Protein AF-A0A5K0XUQ1-F1 (afdb_monomer)

Mean predicted aligned error: 12.16 Å

Foldseek 3Di:
DVVVVVVVVVCQQQDQDPVVSHGVVCVVPVDRDPPPVVRVVVVVVVVVVVVDDPVVVVVVVVVVVVCVVVVVVVVVVVVVVVVVD

InterPro domains:
  IPR036397 Ribonuclease H superfamily [G3DSA:3.30.420.10] (1-79)

pLDDT: mean 83.88, std 9.38, range [60.62, 95.81]

Solvent-accessible surface area (backbone atoms only — not comparable to full-atom values): 4979 Å² total; per-residue (Å²): 109,74,78,57,49,56,56,52,53,48,50,58,36,69,42,67,35,83,91,73,74,41,24,59,44,26,75,74,69,78,40,75,86,65,70,54,67,69,56,47,55,48,49,52,53,49,51,54,52,73,76,40,56,68,72,60,47,53,54,55,51,50,57,54,55,72,50,41,60,61,52,50,50,53,51,50,52,51,49,53,56,59,74,76,105

Nearest PDB structures (foldseek):
  6rny-assembly1_L  TM=8.527E-01  e=1.121E+00  Human spumaretrovirus
  3s3n-assembly1_B-2  TM=8.190E-01  e=1.121E+00  Human spumaretrovirus
  3s3o-assembly1_B-2  TM=8.181E-01  e=1.121E+00  Human spumaretrovirus
  3oyi-assembly1_B  TM=8.168E-01  e=1.524E+00  Human spumaretrovirus

Radius of gyration: 20.32 Å; Cα contacts (8 Å, |Δi|>4): 29; chains: 1; bounding box: 45×29×50 Å

Sequence (85 aa):
WHEKMHNALWAYRTTIRTPTNATPAELVYGTEIVLPLHVQKSAMKFAVLIELPISKYKKKRLAQLDLLDEKRLQAAEHAEVYHKR

Organism: NCBI:txid210225

Secondary structure (DSSP, 8-state):
-HHHHHHHHHHHHHSPBTTTTB-HHHHHHSSS----HHHHHHHHHHHHHHHS-HHHHHHHHHHHHHTHHHHHHHHHHHHHHHHT-

Structure (mmCIF, N/CA/C/O backbone):
data_AF-A0A5K0XUQ1-F1
#
_entry.id   AF-A0A5K0XUQ1-F1
#
loop_
_atom_site.group_PDB
_atom_site.id
_atom_site.type_symbol
_atom_site.label_atom_id
_atom_site.label_alt_id
_atom_site.label_comp_id
_atom_site.label_asym_id
_atom_site.label_entity_id
_atom_site.label_seq_id
_atom_site.pdbx_PDB_ins_code
_atom_site.Cartn_x
_atom_site.Cartn_y
_atom_site.Cartn_z
_atom_site.occupancy
_atom_site.B_iso_or_equiv
_atom_site.auth_seq_id
_atom_site.auth_comp_id
_atom_site.auth_asym_id
_atom_site.auth_atom_id
_atom_site.pdbx_PDB_model_num
ATOM 1 N N . TRP A 1 1 ? 14.030 -17.284 -8.676 1.00 78.12 1 TRP A N 1
ATOM 2 C CA . TRP A 1 1 ? 12.738 -17.427 -9.383 1.00 78.12 1 TRP A CA 1
ATOM 3 C C . TRP A 1 1 ? 11.780 -16.288 -9.031 1.00 78.12 1 TRP A C 1
ATOM 5 O O . TRP A 1 1 ? 11.233 -15.700 -9.953 1.00 78.12 1 TRP A O 1
ATOM 15 N N . HIS A 1 2 ? 11.636 -15.922 -7.747 1.00 75.06 2 HIS A N 1
ATOM 16 C CA . HIS A 1 2 ? 10.716 -14.868 -7.291 1.00 75.06 2 HIS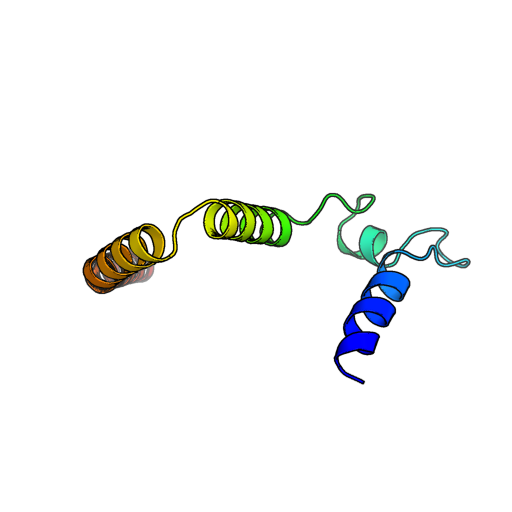 A CA 1
ATOM 17 C C . HIS A 1 2 ? 10.959 -13.501 -7.966 1.00 75.06 2 HIS A C 1
ATOM 19 O O . HIS A 1 2 ? 10.014 -12.857 -8.406 1.00 75.06 2 HIS A O 1
ATOM 25 N N . GLU A 1 3 ? 12.222 -13.111 -8.163 1.00 79.62 3 GLU A N 1
ATOM 26 C CA . GLU A 1 3 ? 12.577 -11.850 -8.841 1.00 79.62 3 GLU A CA 1
ATOM 27 C C . GLU A 1 3 ? 12.155 -11.832 -10.317 1.00 79.62 3 GLU A C 1
ATOM 29 O O . GLU A 1 3 ? 11.676 -10.825 -10.830 1.00 79.62 3 GLU A O 1
ATOM 34 N N . LYS A 1 4 ? 12.265 -12.974 -11.009 1.00 85.19 4 LYS A N 1
ATOM 35 C CA . LYS A 1 4 ? 11.865 -13.105 -12.420 1.00 85.19 4 LYS A CA 1
ATOM 36 C C . LYS A 1 4 ? 10.351 -13.238 -12.586 1.00 85.19 4 LYS A C 1
ATOM 38 O O . LYS A 1 4 ? 9.826 -12.887 -13.639 1.00 85.19 4 LYS A O 1
ATOM 43 N N . MET A 1 5 ? 9.652 -13.723 -11.558 1.00 85.38 5 MET A N 1
ATOM 44 C CA . MET A 1 5 ? 8.197 -13.891 -11.565 1.00 85.38 5 MET A CA 1
ATOM 45 C C . MET A 1 5 ? 7.482 -12.550 -11.743 1.00 85.38 5 MET A C 1
ATOM 47 O O . MET A 1 5 ? 6.533 -12.468 -12.518 1.00 85.38 5 MET A O 1
ATOM 51 N N . HIS A 1 6 ? 7.958 -11.496 -11.073 1.00 81.00 6 HIS A N 1
ATOM 52 C CA . HIS A 1 6 ? 7.368 -10.165 -11.203 1.00 81.00 6 HIS A CA 1
ATOM 53 C C . HIS A 1 6 ? 7.470 -9.642 -12.643 1.00 81.00 6 HIS A C 1
ATOM 55 O O . HIS A 1 6 ? 6.468 -9.233 -13.227 1.00 81.00 6 HIS A O 1
ATOM 61 N N . ASN A 1 7 ? 8.656 -9.755 -13.246 1.00 82.62 7 ASN A N 1
ATOM 62 C CA . ASN A 1 7 ? 8.903 -9.314 -14.620 1.00 82.62 7 ASN A CA 1
ATOM 63 C C . ASN A 1 7 ? 8.102 -10.130 -15.644 1.00 82.62 7 ASN A C 1
ATOM 65 O O . ASN A 1 7 ? 7.529 -9.564 -16.572 1.00 82.62 7 ASN A O 1
ATOM 69 N N . ALA A 1 8 ? 8.009 -11.450 -15.456 1.00 91.31 8 ALA A N 1
ATOM 70 C CA . ALA A 1 8 ? 7.217 -12.321 -16.321 1.00 91.31 8 ALA A CA 1
ATOM 71 C C . ALA A 1 8 ? 5.716 -11.993 -16.249 1.00 91.31 8 ALA A C 1
ATOM 73 O O . ALA A 1 8 ? 5.042 -11.938 -17.276 1.00 91.31 8 ALA A O 1
ATOM 74 N N . LEU A 1 9 ? 5.194 -11.729 -15.047 1.00 86.69 9 LEU A N 1
ATOM 75 C CA . LEU A 1 9 ? 3.797 -11.347 -14.851 1.00 86.69 9 LEU A CA 1
ATOM 76 C C . LEU A 1 9 ? 3.495 -9.967 -15.446 1.00 86.69 9 LEU A C 1
ATOM 78 O O . LEU A 1 9 ? 2.433 -9.779 -16.038 1.00 86.69 9 LEU A O 1
ATOM 82 N N . TRP A 1 10 ? 4.423 -9.018 -15.306 1.00 84.50 10 TRP A N 1
ATOM 83 C CA . TRP A 1 10 ? 4.312 -7.701 -15.927 1.00 84.50 10 TRP A CA 1
ATOM 84 C C . TRP A 1 10 ? 4.231 -7.823 -17.449 1.00 84.50 10 TRP A C 1
ATOM 86 O O . TRP A 1 10 ? 3.240 -7.396 -18.035 1.00 84.50 10 TRP A O 1
ATOM 96 N N . ALA A 1 11 ? 5.197 -8.511 -18.066 1.00 89.56 11 ALA A N 1
ATOM 97 C CA . ALA A 1 11 ? 5.216 -8.757 -19.505 1.00 89.56 11 ALA A CA 1
ATOM 98 C C . ALA A 1 11 ? 3.942 -9.467 -19.983 1.00 89.56 11 ALA A C 1
ATOM 100 O O . ALA A 1 11 ? 3.348 -9.073 -20.983 1.00 89.56 11 ALA A O 1
ATOM 101 N N . TYR A 1 12 ? 3.467 -10.474 -19.246 1.00 89.81 12 TYR A N 1
ATOM 102 C CA . TYR A 1 12 ? 2.224 -11.166 -19.578 1.00 89.81 12 TYR A CA 1
ATOM 103 C C . TYR A 1 12 ? 1.023 -10.210 -19.637 1.00 89.81 12 TYR A C 1
ATOM 105 O O . TYR A 1 12 ? 0.201 -10.346 -20.544 1.00 89.81 12 TYR A O 1
ATOM 113 N N . ARG A 1 13 ? 0.921 -9.273 -18.681 1.00 87.00 13 ARG A N 1
ATOM 114 C CA . ARG A 1 13 ? -0.196 -8.323 -18.542 1.00 87.00 13 ARG A CA 1
ATOM 115 C C . ARG A 1 13 ? -0.157 -7.177 -19.548 1.00 87.00 13 ARG A C 1
ATOM 117 O O . ARG A 1 13 ? -1.227 -6.699 -19.903 1.00 87.00 13 ARG A O 1
ATOM 124 N N . THR A 1 14 ? 1.029 -6.752 -19.978 1.00 85.38 14 THR A N 1
ATOM 125 C CA . THR A 1 14 ? 1.224 -5.605 -20.882 1.00 85.38 14 THR A CA 1
ATOM 126 C C . THR A 1 14 ? 1.431 -5.999 -22.344 1.00 85.38 14 THR A C 1
ATOM 128 O O . THR A 1 14 ? 1.406 -5.135 -23.212 1.00 85.38 14 THR A O 1
ATOM 131 N N . THR A 1 15 ? 1.64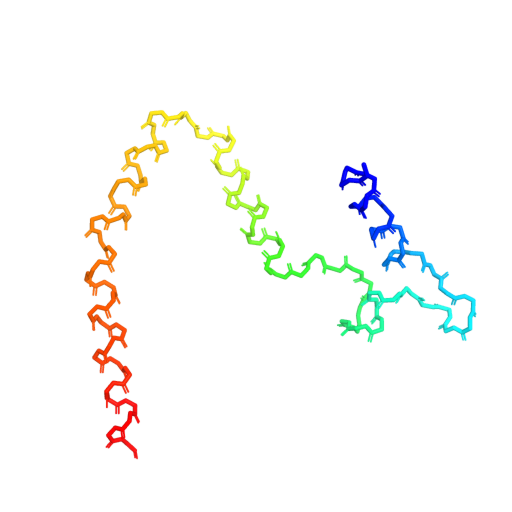3 -7.283 -22.649 1.00 92.19 15 THR A N 1
ATOM 132 C CA . THR A 1 15 ? 1.818 -7.741 -24.036 1.00 92.19 15 THR A CA 1
ATOM 133 C C . THR A 1 15 ? 0.466 -7.943 -24.714 1.00 92.19 15 THR A C 1
ATOM 135 O O . THR A 1 15 ? -0.379 -8.693 -24.215 1.00 92.19 15 THR A O 1
ATOM 138 N N . ILE A 1 16 ? 0.293 -7.318 -25.880 1.00 90.69 16 ILE A N 1
ATOM 139 C CA . ILE A 1 16 ? -0.893 -7.462 -26.732 1.00 90.69 16 ILE A CA 1
ATOM 140 C C . ILE A 1 16 ? -1.041 -8.921 -27.169 1.00 90.69 16 ILE A C 1
ATOM 142 O O . ILE A 1 16 ? -0.084 -9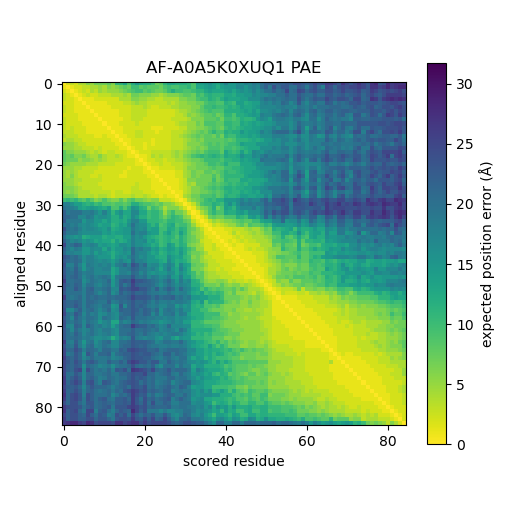.564 -27.607 1.00 90.69 16 ILE A O 1
ATOM 146 N N . ARG A 1 17 ? -2.257 -9.459 -27.059 1.00 93.50 17 ARG A N 1
ATOM 147 C CA . ARG A 1 17 ? -2.581 -10.806 -27.531 1.00 93.50 17 ARG A CA 1
ATOM 148 C C . ARG A 1 17 ? -3.141 -10.732 -28.939 1.00 93.50 17 ARG A C 1
ATOM 150 O O . ARG A 1 17 ? -4.165 -10.102 -29.157 1.00 93.50 17 ARG A O 1
ATOM 157 N N . THR A 1 18 ? -2.519 -11.452 -29.868 1.00 91.31 18 THR A N 1
ATOM 158 C CA . THR A 1 18 ? -2.958 -11.578 -31.266 1.00 91.31 18 THR A CA 1
ATOM 159 C C . THR A 1 18 ? -4.459 -11.861 -31.446 1.00 91.31 18 THR A C 1
ATOM 161 O O . THR A 1 18 ? -5.056 -11.204 -32.290 1.00 91.31 18 THR A O 1
ATOM 164 N N . PRO A 1 19 ? -5.111 -12.771 -30.687 1.00 91.38 19 PRO A N 1
ATOM 165 C CA . PRO A 1 19 ? -6.529 -13.067 -30.913 1.00 91.38 19 PRO A CA 1
ATOM 166 C C . PRO A 1 19 ? -7.486 -11.933 -30.523 1.00 91.38 19 PRO A C 1
ATOM 168 O O . PRO A 1 19 ? -8.537 -11.799 -31.136 1.00 91.38 19 PRO A O 1
ATOM 171 N N . THR A 1 20 ? -7.158 -11.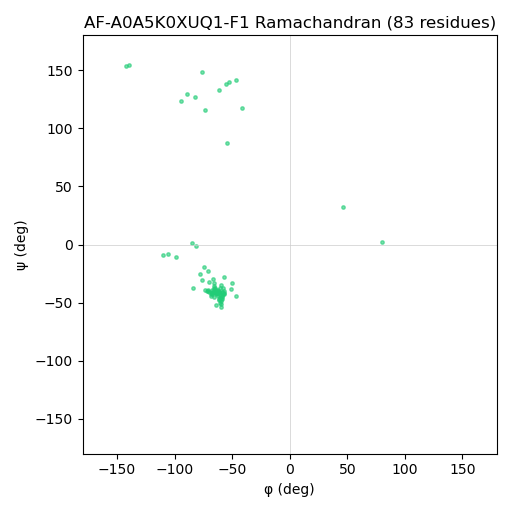135 -29.506 1.00 88.06 20 THR A N 1
ATOM 172 C CA . THR A 1 20 ? -8.036 -10.062 -29.001 1.00 88.06 20 THR A CA 1
ATOM 173 C C . THR A 1 20 ? -7.560 -8.671 -29.400 1.00 88.06 20 THR A C 1
ATOM 175 O O . THR A 1 20 ? -8.258 -7.699 -29.139 1.00 88.06 20 THR A O 1
ATOM 178 N N . ASN A 1 21 ? -6.363 -8.576 -29.985 1.00 90.94 21 ASN A N 1
ATOM 179 C CA . ASN A 1 21 ? -5.639 -7.337 -30.260 1.00 90.94 21 ASN A CA 1
ATOM 180 C C . ASN A 1 21 ? -5.612 -6.363 -29.063 1.00 90.94 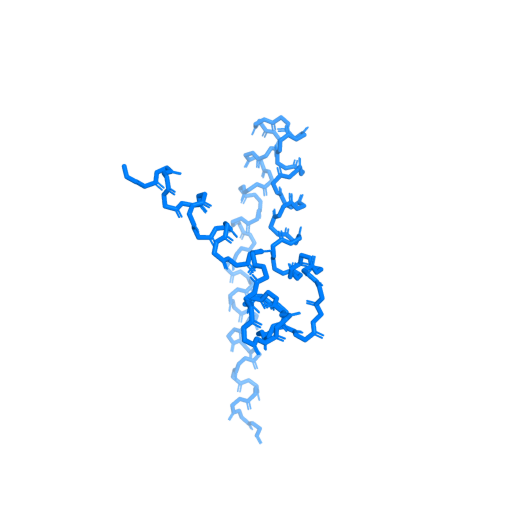21 ASN A C 1
ATOM 182 O O . ASN A 1 21 ? -5.612 -5.151 -29.236 1.00 90.94 21 ASN A O 1
ATOM 186 N N . ALA A 1 22 ? -5.608 -6.919 -27.850 1.00 88.38 22 ALA A N 1
ATOM 187 C CA . ALA A 1 22 ? -5.665 -6.190 -26.588 1.00 88.38 22 ALA A CA 1
ATOM 188 C C . ALA A 1 22 ? -4.724 -6.837 -25.570 1.00 88.38 22 ALA A C 1
ATOM 190 O O . ALA A 1 22 ? -4.423 -8.038 -25.653 1.00 88.38 22 ALA A O 1
ATOM 191 N N . THR A 1 23 ? -4.256 -6.060 -24.601 1.00 90.69 23 THR A N 1
ATOM 192 C CA . THR A 1 23 ? -3.481 -6.588 -23.477 1.00 90.69 23 THR A CA 1
ATOM 193 C C . THR A 1 23 ? -4.405 -7.287 -22.472 1.00 90.69 23 THR A C 1
ATOM 195 O O . THR A 1 23 ? -5.559 -6.889 -22.293 1.00 90.69 23 THR A O 1
ATOM 198 N N . PRO A 1 24 ? -3.948 -8.337 -21.759 1.00 88.50 24 PRO A N 1
ATOM 199 C CA . PRO A 1 24 ? -4.771 -8.962 -20.725 1.00 88.50 24 PRO A CA 1
ATOM 200 C C . PRO A 1 24 ? -5.236 -7.984 -19.642 1.00 88.50 24 PRO A C 1
ATOM 202 O O . PRO A 1 24 ? -6.287 -8.194 -19.047 1.00 88.50 24 PRO A O 1
ATOM 205 N N . ALA A 1 25 ? -4.476 -6.918 -19.377 1.00 82.06 25 ALA A N 1
ATOM 206 C CA . ALA A 1 25 ? -4.891 -5.885 -18.438 1.00 82.06 25 ALA A CA 1
ATOM 207 C C . ALA A 1 25 ? -6.038 -5.010 -18.978 1.00 82.06 25 ALA A C 1
ATOM 209 O O . ALA A 1 25 ? -6.967 -4.728 -18.224 1.00 82.06 25 ALA A O 1
ATOM 210 N N . GLU A 1 26 ? -6.024 -4.643 -20.263 1.00 84.50 26 GLU A N 1
ATOM 211 C CA . GLU A 1 26 ? -7.137 -3.924 -20.908 1.00 84.50 26 GLU A CA 1
ATOM 212 C C . GLU A 1 26 ? -8.444 -4.707 -20.837 1.00 84.50 26 GLU A C 1
ATOM 214 O O . GLU A 1 26 ? -9.488 -4.134 -20.546 1.00 84.50 26 GLU A O 1
ATOM 219 N N . LEU A 1 27 ? -8.394 -6.025 -21.035 1.00 85.69 27 LEU A N 1
ATOM 220 C CA . LEU A 1 27 ? -9.592 -6.867 -20.967 1.00 85.69 27 LEU A CA 1
ATOM 221 C C . LEU A 1 27 ? -10.196 -6.940 -19.557 1.00 85.69 27 LEU A C 1
ATOM 223 O O . LEU A 1 27 ? -11.402 -7.119 -19.417 1.00 85.69 27 LEU A O 1
ATOM 227 N N . VAL A 1 28 ? -9.374 -6.815 -18.512 1.00 83.25 28 VAL A N 1
ATOM 228 C CA . VAL A 1 28 ? -9.832 -6.883 -17.114 1.00 83.25 28 VAL A CA 1
ATOM 229 C C . VAL A 1 28 ? -10.360 -5.536 -16.623 1.00 83.25 28 VAL A C 1
ATOM 231 O O . VAL A 1 28 ? -11.321 -5.504 -15.858 1.00 83.25 28 VAL A O 1
ATOM 234 N N . TYR A 1 29 ? -9.730 -4.432 -17.030 1.00 78.12 29 TYR A N 1
ATOM 235 C CA . TYR A 1 29 ? -10.021 -3.100 -16.488 1.00 78.12 29 TYR A CA 1
ATOM 236 C C . TYR A 1 29 ? -10.733 -2.158 -17.471 1.00 78.12 29 TYR A C 1
ATOM 238 O O . TYR A 1 29 ? -11.194 -1.099 -17.056 1.00 78.12 29 TYR A O 1
ATOM 246 N N . GLY A 1 30 ? -10.863 -2.537 -18.744 1.00 72.75 30 GLY A N 1
ATOM 247 C CA . GLY A 1 30 ? -11.596 -1.790 -19.771 1.00 72.75 30 GLY A CA 1
ATOM 248 C C . GLY A 1 30 ? -10.846 -0.605 -20.391 1.00 72.75 30 GLY A C 1
ATOM 249 O O . GLY A 1 30 ? -11.416 0.090 -21.226 1.00 72.75 30 GLY A O 1
ATOM 250 N N . THR A 1 31 ? -9.590 -0.356 -20.008 1.00 69.12 31 THR A N 1
ATOM 251 C CA . THR A 1 31 ? -8.750 0.737 -20.533 1.00 69.12 31 THR A CA 1
ATOM 252 C C . THR A 1 31 ? -7.295 0.281 -20.670 1.00 69.12 31 THR A C 1
ATOM 254 O O . THR A 1 31 ? -6.862 -0.577 -19.893 1.00 69.12 31 THR A O 1
ATOM 257 N N . GLU A 1 32 ? -6.515 0.888 -21.582 1.00 63.25 32 GLU A N 1
ATOM 258 C CA . GLU A 1 32 ? -5.038 0.830 -21.523 1.00 63.25 32 GLU A CA 1
ATOM 259 C C . GLU A 1 32 ? -4.603 1.141 -20.088 1.00 63.25 32 GLU A C 1
ATOM 261 O O . GLU A 1 32 ? -5.260 1.948 -19.430 1.00 63.25 32 GLU A O 1
ATOM 266 N N . ILE A 1 33 ? -3.575 0.455 -19.571 1.00 60.62 33 ILE A N 1
ATOM 267 C CA . ILE A 1 33 ? -3.220 0.433 -18.140 1.00 60.62 33 ILE A CA 1
ATOM 268 C C . ILE A 1 33 ? -3.024 1.856 -17.587 1.00 60.62 33 ILE A C 1
ATOM 270 O O . ILE A 1 33 ? -1.917 2.380 -17.492 1.00 60.62 33 ILE A O 1
ATOM 274 N N . VAL A 1 34 ? -4.113 2.466 -17.132 1.00 60.91 34 VAL A N 1
ATOM 275 C CA . VAL A 1 34 ? -4.102 3.520 -16.135 1.00 60.91 34 VAL A CA 1
ATOM 276 C C . VAL A 1 34 ? -3.809 2.770 -14.851 1.00 60.91 34 VAL A C 1
ATOM 278 O O . VAL A 1 34 ? -4.573 1.877 -14.480 1.00 60.91 34 VAL A O 1
ATOM 281 N N . LEU A 1 35 ? -2.664 3.049 -14.218 1.00 67.25 35 LEU A N 1
ATOM 282 C CA . LEU A 1 35 ? -2.289 2.409 -12.957 1.00 67.25 35 LEU A CA 1
ATOM 283 C C . LEU A 1 35 ? -3.527 2.330 -12.051 1.00 67.25 35 LEU A C 1
ATOM 285 O O . LEU A 1 35 ? -4.054 3.386 -11.687 1.00 67.25 35 LEU A O 1
ATOM 289 N N . PRO A 1 36 ? -3.998 1.123 -11.675 1.00 64.81 36 PRO A N 1
ATOM 290 C CA . PRO A 1 36 ? -5.171 1.012 -10.829 1.00 64.81 36 PRO A CA 1
ATOM 291 C C . PRO A 1 36 ? -4.973 1.873 -9.586 1.00 64.81 36 PRO A C 1
ATOM 293 O O . PRO A 1 36 ? -3.878 1.889 -9.016 1.00 64.81 36 PRO A O 1
ATOM 296 N N . LEU A 1 37 ? -6.021 2.566 -9.139 1.00 65.31 37 LEU A N 1
ATOM 297 C CA . LEU A 1 37 ? -5.942 3.523 -8.029 1.00 65.31 37 LEU A CA 1
ATOM 298 C C . LEU A 1 37 ? -5.252 2.932 -6.787 1.00 65.31 37 LEU A C 1
ATOM 300 O O . LEU A 1 37 ? -4.531 3.627 -6.077 1.00 65.31 37 LEU A O 1
ATOM 304 N N . HIS A 1 38 ? -5.421 1.631 -6.537 1.00 61.75 38 HIS A N 1
ATOM 305 C CA . HIS A 1 38 ? -4.722 0.918 -5.468 1.00 61.75 38 HIS A CA 1
ATOM 306 C C . HIS A 1 38 ? -3.190 0.950 -5.627 1.00 61.75 38 HIS A C 1
ATOM 308 O O . HIS A 1 38 ? -2.469 1.205 -4.660 1.00 61.75 38 HIS A O 1
ATOM 314 N N . VAL A 1 39 ? -2.683 0.710 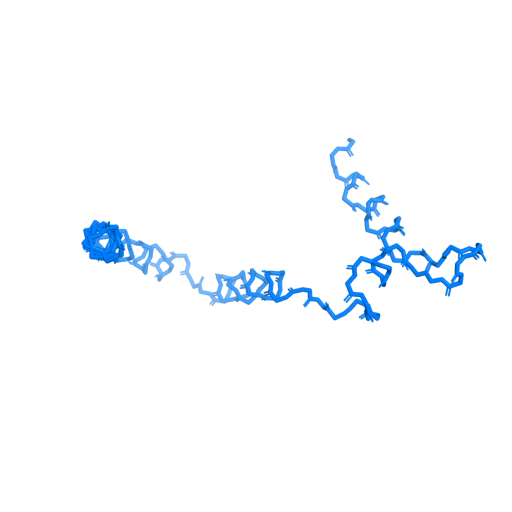-6.840 1.00 71.69 39 VAL A N 1
ATOM 315 C CA . VAL A 1 39 ? -1.250 0.754 -7.163 1.00 71.69 39 VAL A CA 1
ATOM 316 C C . VAL A 1 39 ? -0.741 2.187 -7.072 1.00 71.69 39 VAL A C 1
ATOM 318 O O . VAL A 1 39 ? 0.282 2.414 -6.436 1.00 71.69 39 VAL A O 1
ATOM 321 N N . GLN A 1 40 ? -1.485 3.158 -7.607 1.00 74.19 40 GLN A N 1
ATOM 322 C CA . GLN A 1 40 ? -1.123 4.575 -7.532 1.00 74.19 40 GLN A CA 1
ATOM 323 C C . GLN A 1 40 ? -1.071 5.076 -6.079 1.00 74.19 40 GLN A C 1
ATOM 325 O O . GLN A 1 40 ? -0.103 5.709 -5.666 1.00 74.19 40 GLN A O 1
ATOM 330 N N . LYS A 1 41 ? -2.066 4.719 -5.259 1.00 71.75 41 LYS A N 1
ATOM 331 C CA . LYS A 1 41 ? -2.117 5.050 -3.827 1.00 71.75 41 LYS A CA 1
ATOM 332 C C . LYS A 1 41 ? -0.980 4.392 -3.052 1.00 71.75 41 LYS A C 1
ATOM 334 O O . LYS A 1 41 ? -0.424 5.008 -2.144 1.00 71.75 41 LYS A O 1
ATOM 339 N N . SER A 1 42 ? -0.643 3.146 -3.384 1.00 73.81 42 SER A N 1
ATOM 340 C CA . SER A 1 42 ? 0.510 2.461 -2.797 1.00 73.81 42 SER A CA 1
ATOM 341 C C . SER A 1 42 ? 1.809 3.168 -3.183 1.00 73.81 42 SER A C 1
ATOM 343 O O . SER A 1 42 ? 2.560 3.579 -2.303 1.00 73.81 42 SER A O 1
ATOM 345 N N . ALA A 1 43 ? 2.029 3.411 -4.476 1.00 73.94 43 ALA A N 1
ATOM 346 C CA . ALA A 1 43 ? 3.205 4.098 -4.999 1.00 73.94 43 ALA A CA 1
ATOM 347 C C . ALA A 1 43 ? 3.382 5.491 -4.380 1.00 73.94 43 ALA A C 1
ATOM 349 O O . ALA A 1 43 ? 4.481 5.837 -3.968 1.00 73.94 43 ALA A O 1
ATOM 350 N N . MET A 1 44 ? 2.298 6.252 -4.208 1.00 72.56 44 MET A N 1
ATOM 351 C CA . MET A 1 44 ? 2.335 7.567 -3.565 1.00 72.56 44 MET A CA 1
ATOM 352 C C . MET A 1 44 ? 2.724 7.475 -2.083 1.00 72.56 44 MET A C 1
ATOM 354 O O . MET A 1 44 ? 3.537 8.263 -1.605 1.00 72.56 44 MET A O 1
ATOM 358 N N . LYS A 1 45 ? 2.207 6.480 -1.347 1.00 78.38 45 LYS A N 1
ATOM 359 C CA . LYS A 1 45 ? 2.650 6.208 0.032 1.00 78.38 45 LYS A CA 1
ATOM 360 C C . LYS A 1 45 ? 4.135 5.840 0.087 1.00 78.38 45 LYS A C 1
ATOM 362 O O . LYS A 1 45 ? 4.820 6.281 1.005 1.00 78.38 45 LYS A O 1
ATOM 367 N N . PHE A 1 46 ? 4.616 5.045 -0.869 1.00 77.25 46 PHE A N 1
ATOM 368 C CA . PHE A 1 46 ? 6.026 4.672 -0.982 1.00 77.25 46 PHE A CA 1
ATOM 369 C C . PHE A 1 46 ? 6.919 5.866 -1.340 1.00 77.25 46 PHE A C 1
ATOM 371 O O . PHE A 1 46 ? 7.961 6.028 -0.719 1.00 77.25 46 PHE A O 1
ATOM 378 N N . ALA A 1 47 ? 6.502 6.735 -2.261 1.00 74.50 47 ALA A N 1
ATOM 379 C CA . ALA A 1 47 ? 7.233 7.953 -2.614 1.00 74.50 47 ALA A CA 1
ATOM 380 C C . ALA A 1 47 ? 7.396 8.873 -1.395 1.00 74.50 47 ALA A C 1
ATOM 382 O O . ALA A 1 47 ? 8.512 9.229 -1.028 1.00 74.50 47 ALA A O 1
ATOM 383 N N . VAL A 1 48 ? 6.298 9.125 -0.673 1.00 80.06 48 VAL A N 1
ATOM 384 C CA . VAL A 1 48 ? 6.324 9.890 0.585 1.00 80.06 48 VAL A CA 1
ATOM 385 C C . VAL A 1 48 ? 7.224 9.223 1.629 1.00 80.06 48 VAL A C 1
ATOM 387 O O . VAL A 1 48 ? 7.865 9.908 2.418 1.00 80.06 48 VAL A O 1
ATOM 390 N N . LEU A 1 49 ? 7.279 7.890 1.669 1.00 78.00 49 LEU A N 1
ATOM 391 C CA . LEU A 1 49 ? 8.152 7.166 2.590 1.00 78.00 49 LEU A CA 1
ATOM 392 C C . LEU A 1 49 ? 9.637 7.349 2.250 1.00 78.00 49 LEU A C 1
ATOM 394 O O . LEU A 1 49 ? 10.430 7.535 3.167 1.00 78.00 49 LEU A O 1
ATOM 398 N N . ILE A 1 50 ? 9.998 7.293 0.967 1.00 77.94 50 ILE A N 1
ATOM 399 C CA . ILE A 1 50 ? 11.379 7.463 0.489 1.00 77.94 50 ILE A CA 1
ATOM 400 C C . ILE A 1 50 ? 11.873 8.891 0.754 1.00 77.94 50 ILE A C 1
ATOM 402 O O . ILE A 1 50 ? 13.022 9.083 1.144 1.00 77.94 50 ILE A O 1
ATOM 406 N N . GLU A 1 51 ? 11.000 9.886 0.601 1.00 83.69 51 GLU A N 1
ATOM 407 C CA . GLU A 1 51 ? 11.316 11.295 0.866 1.00 83.69 51 GLU A CA 1
ATOM 408 C C . GLU A 1 51 ? 11.403 11.630 2.367 1.00 83.69 51 GLU A C 1
ATOM 410 O O . GLU A 1 51 ? 11.984 12.647 2.756 1.00 83.69 51 GLU A O 1
ATOM 415 N N . LEU A 1 52 ? 10.833 10.794 3.243 1.00 81.12 52 LEU A N 1
ATOM 416 C CA . LEU A 1 52 ? 10.829 11.032 4.683 1.00 81.12 52 LEU A CA 1
ATOM 417 C C . LEU A 1 52 ? 12.072 10.438 5.366 1.00 81.12 52 LEU A C 1
ATOM 419 O O . LEU A 1 52 ? 12.315 9.234 5.288 1.00 81.12 52 LEU A O 1
ATOM 423 N N . PRO A 1 53 ? 12.794 11.226 6.186 1.00 86.56 53 PRO A N 1
ATOM 424 C CA . PRO A 1 53 ? 13.801 10.681 7.087 1.00 86.56 53 PRO A CA 1
ATOM 425 C C . PRO A 1 53 ? 13.204 9.603 8.002 1.00 86.56 53 PRO A C 1
ATOM 427 O O . PRO A 1 53 ? 12.127 9.792 8.578 1.00 86.56 53 PRO A O 1
ATOM 430 N N . ILE A 1 54 ? 13.941 8.506 8.210 1.00 80.25 54 ILE A N 1
ATOM 431 C CA . ILE A 1 54 ? 13.506 7.334 8.998 1.00 80.25 54 ILE A CA 1
ATOM 432 C C . ILE A 1 54 ? 12.983 7.736 10.388 1.00 80.25 54 ILE A C 1
ATOM 434 O O . ILE A 1 54 ? 11.983 7.197 10.866 1.00 80.25 54 ILE A O 1
ATOM 438 N N . SER A 1 55 ? 13.613 8.725 11.031 1.00 85.56 55 SER A N 1
ATOM 439 C CA . SER A 1 55 ? 13.203 9.245 12.342 1.00 85.56 55 SER A CA 1
ATOM 440 C C . SER A 1 55 ? 11.813 9.894 12.324 1.00 85.56 55 SER A C 1
ATOM 442 O O . SER A 1 55 ? 11.009 9.655 13.228 1.00 85.56 55 SER A O 1
ATOM 444 N N . LYS A 1 56 ? 11.494 10.671 11.281 1.00 85.44 56 LYS A N 1
ATOM 445 C CA . LYS A 1 56 ? 10.171 11.283 11.088 1.00 85.44 56 LYS A CA 1
ATOM 446 C C . LYS A 1 56 ? 9.123 10.227 10.744 1.00 85.44 56 LYS A C 1
ATOM 448 O O . LYS A 1 56 ? 8.027 10.265 11.302 1.00 85.44 56 LYS A O 1
ATOM 453 N N . TYR A 1 57 ? 9.465 9.256 9.895 1.00 83.19 57 TYR A N 1
ATOM 454 C CA . TYR A 1 57 ? 8.574 8.137 9.582 1.00 83.19 57 TYR A CA 1
ATOM 455 C C . TYR A 1 57 ? 8.214 7.325 10.831 1.00 83.19 57 TYR A C 1
ATOM 457 O O . TYR A 1 57 ? 7.035 7.078 11.076 1.00 83.19 57 TYR A O 1
ATOM 465 N N . LYS A 1 58 ? 9.203 6.970 11.663 1.00 85.31 58 LYS A N 1
ATOM 466 C CA . LYS A 1 58 ? 8.981 6.204 12.898 1.00 85.31 58 LYS A CA 1
ATOM 467 C C . LYS A 1 58 ? 8.028 6.928 13.852 1.00 85.31 58 LYS A C 1
ATOM 469 O O . LYS A 1 58 ? 7.092 6.308 14.345 1.00 85.31 58 LYS A O 1
ATOM 474 N N . LYS A 1 59 ? 8.214 8.239 14.052 1.00 89.50 59 LYS A N 1
ATOM 475 C CA . LYS A 1 59 ? 7.302 9.066 14.864 1.00 89.50 59 LYS A CA 1
ATOM 476 C C . LYS A 1 59 ? 5.883 9.093 14.290 1.00 89.50 59 LYS A C 1
ATOM 478 O O . LYS A 1 59 ? 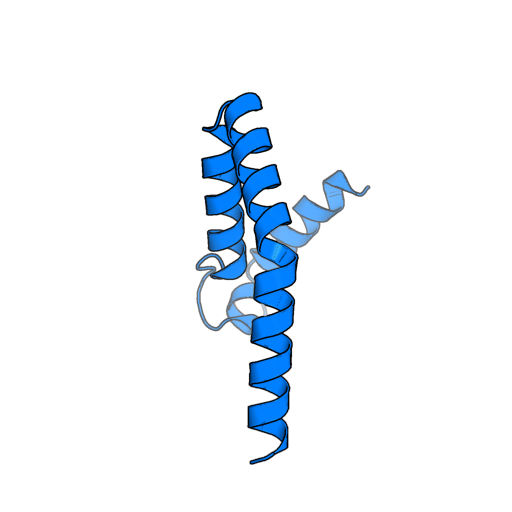4.929 8.868 15.024 1.00 89.50 59 LYS A O 1
ATOM 483 N N . LYS A 1 60 ? 5.739 9.308 12.976 1.00 87.31 60 LYS A N 1
ATOM 484 C CA . LYS A 1 60 ? 4.429 9.314 12.303 1.00 87.31 60 LYS A CA 1
ATOM 485 C C . LYS A 1 60 ? 3.726 7.958 12.406 1.00 87.31 60 LYS A C 1
ATOM 487 O O . LYS A 1 60 ? 2.519 7.916 12.610 1.00 87.31 60 LYS A O 1
ATOM 492 N N . ARG A 1 61 ? 4.476 6.860 12.280 1.00 87.31 61 ARG A N 1
ATOM 493 C CA . ARG A 1 61 ? 3.945 5.500 12.397 1.00 87.31 61 ARG A CA 1
ATOM 494 C C . ARG A 1 61 ? 3.488 5.184 13.819 1.00 87.31 61 ARG A C 1
ATOM 496 O O . ARG A 1 61 ? 2.433 4.586 13.960 1.00 87.31 61 ARG A O 1
ATOM 503 N N . LEU A 1 62 ? 4.242 5.603 14.838 1.00 91.38 62 LEU A N 1
ATOM 504 C CA . LEU A 1 62 ? 3.839 5.456 16.241 1.00 91.38 62 LEU A CA 1
ATOM 505 C C . LEU A 1 62 ? 2.525 6.192 16.515 1.00 91.38 62 LEU A C 1
ATOM 507 O O . LEU A 1 62 ? 1.561 5.551 16.899 1.00 91.38 62 LEU A O 1
ATOM 511 N N . ALA A 1 63 ? 2.429 7.471 16.145 1.00 92.06 63 ALA A N 1
ATOM 512 C CA . ALA A 1 63 ? 1.187 8.229 16.311 1.00 92.06 63 ALA A CA 1
ATOM 513 C C . ALA A 1 63 ? -0.012 7.589 15.578 1.00 92.06 63 ALA A C 1
ATOM 515 O O . ALA A 1 63 ? -1.134 7.595 16.073 1.00 92.06 63 ALA A O 1
ATOM 516 N N . GLN A 1 64 ? 0.205 7.009 14.390 1.00 90.62 64 GLN A N 1
ATOM 517 C CA . GLN A 1 64 ? -0.843 6.270 13.675 1.00 90.62 64 GLN A CA 1
ATOM 518 C C . GLN A 1 64 ? -1.285 4.990 14.392 1.00 90.62 64 GLN A C 1
ATOM 520 O O . GLN A 1 64 ? -2.447 4.612 14.250 1.00 90.62 64 GLN A O 1
ATOM 525 N N . LEU A 1 65 ? -0.368 4.312 15.087 1.00 93.69 65 LEU A N 1
ATOM 526 C CA . LEU A 1 65 ? -0.668 3.121 15.877 1.00 93.69 65 LEU A CA 1
ATOM 527 C C . LEU A 1 65 ? -1.418 3.486 17.158 1.00 93.69 65 LEU A C 1
ATOM 529 O O . LEU A 1 65 ? -2.375 2.796 17.484 1.00 93.69 65 LEU A O 1
ATOM 533 N N . ASP A 1 66 ? -1.057 4.593 17.807 1.00 94.69 66 ASP A N 1
ATOM 534 C CA . ASP A 1 66 ? -1.750 5.081 19.007 1.00 94.69 66 ASP A CA 1
ATOM 535 C C . ASP A 1 66 ? -3.233 5.384 18.712 1.00 94.69 66 ASP A C 1
ATOM 537 O O . ASP A 1 66 ? -4.118 5.055 19.492 1.00 94.69 66 ASP A O 1
ATOM 541 N N . LEU A 1 67 ? -3.524 5.924 17.523 1.00 93.94 67 LEU A N 1
ATOM 542 C CA . LEU A 1 67 ? -4.884 6.222 17.045 1.00 93.94 67 LEU A CA 1
ATOM 543 C C . LEU A 1 67 ? -5.630 5.002 16.465 1.00 93.94 67 LEU A C 1
ATOM 545 O O . LEU A 1 67 ? -6.750 5.136 15.962 1.00 93.94 67 LEU A O 1
ATOM 549 N N . LEU A 1 68 ? -5.004 3.823 16.410 1.00 94.62 68 LEU A N 1
ATOM 550 C CA . LEU A 1 68 ? -5.569 2.662 15.718 1.00 94.62 68 LEU A CA 1
ATOM 551 C C . LEU A 1 68 ? -6.777 2.090 16.466 1.00 94.62 68 LEU A C 1
ATOM 553 O O . LEU A 1 68 ? -7.760 1.707 15.829 1.00 94.62 68 LEU A O 1
ATOM 557 N N . ASP A 1 69 ? -6.706 2.040 17.794 1.00 92.00 69 ASP A N 1
ATOM 558 C CA . ASP A 1 69 ? -7.754 1.445 18.621 1.00 92.00 69 ASP A CA 1
ATOM 559 C C . ASP A 1 69 ? -9.022 2.305 18.632 1.00 92.00 69 ASP A C 1
ATOM 561 O O . ASP A 1 69 ? -10.117 1.772 18.460 1.00 92.00 69 ASP A O 1
ATOM 565 N N . GLU A 1 70 ? -8.886 3.633 18.666 1.00 94.38 70 GLU A N 1
ATOM 566 C CA . GLU A 1 70 ? -10.015 4.560 18.502 1.00 94.38 70 GLU A CA 1
ATOM 567 C C . GLU A 1 70 ? -10.728 4.355 17.159 1.00 94.38 70 GLU A C 1
ATOM 569 O O . GLU A 1 70 ? -11.954 4.270 17.092 1.00 94.38 70 GLU A O 1
ATOM 574 N N . LYS A 1 71 ? -9.964 4.203 16.070 1.00 95.44 71 LYS A N 1
ATOM 575 C CA . LYS A 1 71 ? -10.538 3.954 14.739 1.00 95.44 71 LYS A CA 1
ATOM 576 C C . LYS A 1 71 ? -11.245 2.610 14.647 1.00 95.44 71 LYS A C 1
ATOM 578 O O . LYS A 1 71 ? -12.237 2.494 13.929 1.00 95.44 71 LYS A O 1
ATOM 583 N N . ARG A 1 72 ? -10.728 1.586 15.330 1.00 94.69 72 ARG A N 1
ATOM 584 C CA . ARG A 1 72 ? -11.367 0.266 15.404 1.00 94.69 72 ARG A CA 1
ATOM 585 C C . ARG A 1 72 ? -12.674 0.331 16.181 1.00 94.69 72 ARG A C 1
ATOM 587 O O . ARG A 1 72 ? -13.650 -0.248 15.717 1.00 94.69 72 ARG A O 1
ATOM 594 N N . LEU A 1 73 ? -12.699 1.062 17.296 1.00 95.81 73 LEU A N 1
ATOM 595 C CA . LEU A 1 73 ? -13.913 1.281 18.079 1.00 95.81 73 LEU A CA 1
ATOM 596 C C . LEU A 1 73 ? -14.984 1.986 17.238 1.00 95.81 73 LEU A C 1
ATOM 598 O O . LEU A 1 73 ? -16.079 1.458 17.087 1.00 95.81 73 LEU A O 1
ATOM 602 N N . GLN A 1 74 ? -14.633 3.093 16.580 1.00 95.62 74 GLN A N 1
ATOM 603 C CA . GLN A 1 74 ? -15.550 3.810 15.684 1.00 95.62 74 GLN A CA 1
ATOM 604 C C . GLN A 1 74 ? -16.068 2.929 14.539 1.00 95.62 74 GLN A C 1
ATOM 606 O O . GLN A 1 74 ? -17.238 2.990 14.170 1.00 95.62 74 GLN A O 1
ATOM 611 N N . ALA A 1 75 ? -15.205 2.099 13.947 1.00 94.31 75 ALA A N 1
ATOM 612 C CA . ALA A 1 75 ? -15.620 1.174 12.896 1.00 94.31 75 ALA A CA 1
ATOM 613 C C . ALA A 1 75 ? -16.594 0.103 13.418 1.00 94.31 75 ALA A C 1
ATOM 615 O O . ALA A 1 75 ? -17.545 -0.233 12.714 1.00 94.31 75 ALA A O 1
ATOM 616 N N . ALA A 1 76 ? -16.377 -0.406 14.634 1.00 94.81 76 ALA A N 1
ATOM 617 C CA . ALA A 1 76 ? -17.276 -1.359 15.279 1.00 94.81 76 ALA A CA 1
ATOM 618 C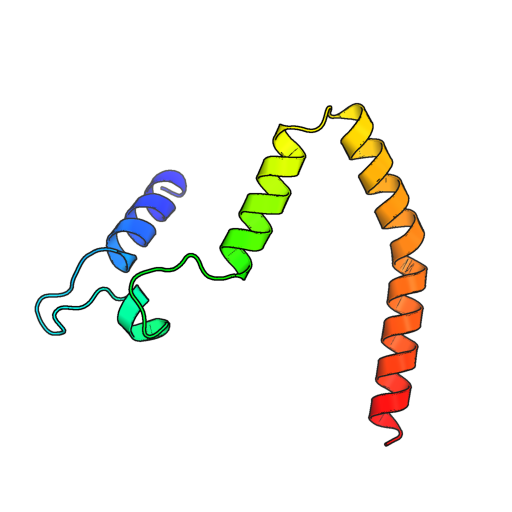 C . ALA A 1 76 ? -18.640 -0.723 15.590 1.00 94.81 76 ALA A C 1
ATOM 620 O O . ALA A 1 76 ? -19.668 -1.301 15.248 1.00 94.81 76 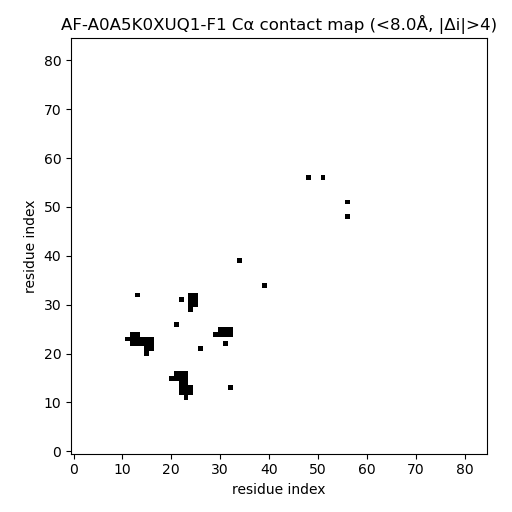ALA A O 1
ATOM 621 N N . GLU A 1 77 ? -18.655 0.497 16.133 1.00 95.31 77 GLU A N 1
ATOM 622 C CA . GLU A 1 77 ? -19.886 1.260 16.376 1.00 95.31 77 GLU A CA 1
ATOM 623 C C . GLU A 1 77 ? -20.674 1.489 15.079 1.00 95.31 77 GLU A C 1
ATOM 625 O O . GLU A 1 77 ? -21.875 1.225 15.019 1.00 95.31 77 GLU A O 1
ATOM 630 N N . HIS A 1 78 ? -20.004 1.912 14.003 1.00 94.00 78 HIS A N 1
ATOM 631 C CA . HIS A 1 78 ? -20.651 2.079 12.700 1.00 94.00 78 HIS A CA 1
ATOM 632 C C . HIS A 1 78 ? -21.207 0.763 12.140 1.00 94.00 78 HIS A C 1
ATOM 634 O O . HIS A 1 78 ? -22.294 0.761 11.557 1.00 94.00 78 HIS A O 1
ATOM 640 N N . ALA A 1 79 ? -20.487 -0.349 12.310 1.00 92.81 79 ALA A N 1
ATOM 641 C CA . ALA A 1 79 ? -20.961 -1.663 11.890 1.00 92.81 79 ALA A CA 1
ATOM 642 C C . ALA A 1 79 ? -22.210 -2.082 12.680 1.00 92.81 79 ALA A C 1
ATOM 644 O O . ALA A 1 79 ? -23.180 -2.543 12.082 1.00 92.81 79 ALA A O 1
ATOM 645 N N . GLU A 1 80 ? -22.241 -1.855 13.996 1.00 93.12 80 GLU A N 1
ATOM 646 C CA . GLU A 1 80 ? -23.433 -2.114 14.809 1.00 93.12 80 GLU A CA 1
ATOM 647 C C . GLU A 1 80 ? -24.638 -1.282 14.368 1.00 93.12 80 GLU A C 1
ATOM 649 O O . GLU A 1 80 ? -25.746 -1.808 14.280 1.00 93.12 80 GLU A O 1
ATOM 654 N N . VAL A 1 81 ? -24.438 0.008 14.085 1.00 93.50 81 VAL A N 1
ATOM 655 C CA . VAL A 1 81 ? -25.508 0.887 13.593 1.00 93.50 81 VAL A CA 1
ATOM 656 C C . VAL A 1 81 ? -26.048 0.390 12.253 1.00 93.50 81 VAL A C 1
ATOM 658 O O . VAL A 1 81 ? -27.259 0.390 12.052 1.00 93.50 81 VAL A O 1
ATOM 661 N N . TYR A 1 82 ? -25.173 -0.064 11.352 1.00 89.38 82 TYR A N 1
ATOM 662 C CA . TYR A 1 82 ? -25.585 -0.649 10.078 1.00 89.38 82 TYR A CA 1
ATOM 663 C C . TYR A 1 82 ? -26.386 -1.944 10.269 1.00 89.38 82 TYR A C 1
ATOM 665 O O . TYR A 1 82 ? -27.401 -2.127 9.610 1.00 89.38 82 TYR A O 1
ATOM 673 N N . HIS A 1 83 ? -25.971 -2.815 11.193 1.00 83.88 83 HIS A N 1
ATOM 674 C CA . HIS A 1 83 ? -26.663 -4.076 11.479 1.00 83.88 83 HIS A CA 1
ATOM 675 C C . HIS A 1 83 ? -28.012 -3.909 12.191 1.00 83.88 83 HIS A C 1
ATOM 677 O O . HIS A 1 83 ? -28.847 -4.806 12.120 1.00 83.88 83 HIS A O 1
ATOM 683 N N . LYS A 1 84 ? -28.228 -2.789 12.889 1.00 86.12 84 LYS A N 1
ATOM 684 C CA . LYS A 1 84 ? -29.497 -2.458 13.562 1.00 86.12 84 LYS A CA 1
ATOM 685 C C . LYS A 1 84 ? -30.524 -1.795 12.629 1.00 86.12 84 LYS A C 1
ATOM 687 O O . LYS A 1 84 ? -31.596 -1.417 13.101 1.00 86.12 84 LYS A O 1
ATOM 692 N N . ARG A 1 85 ? -30.195 -1.615 11.349 1.00 68.12 85 ARG A N 1
ATOM 693 C CA . ARG A 1 85 ? -31.017 -0.947 10.335 1.00 68.12 85 ARG A CA 1
ATOM 694 C C . ARG A 1 85 ? -31.591 -1.954 9.348 1.00 68.12 85 ARG A C 1
ATOM 696 O O . ARG A 1 85 ? -32.732 -1.707 8.905 1.00 68.12 85 ARG A O 1
#